Protein AF-A0A379X3I4-F1 (afdb_monomer)

Structure (mmCIF, N/CA/C/O backbone):
data_AF-A0A379X3I4-F1
#
_entry.id   AF-A0A379X3I4-F1
#
loop_
_atom_site.group_PDB
_atom_site.id
_atom_site.type_symbol
_atom_site.label_atom_id
_atom_site.label_alt_id
_atom_site.label_comp_id
_atom_site.label_asym_id
_atom_site.label_entity_id
_atom_site.label_seq_id
_atom_site.pdbx_PDB_ins_code
_atom_site.Cartn_x
_atom_site.Cartn_y
_atom_site.Cartn_z
_atom_site.occupancy
_atom_site.B_iso_or_equiv
_atom_site.auth_seq_id
_atom_site.auth_comp_id
_atom_site.auth_asym_id
_atom_site.auth_atom_id
_atom_site.pdbx_PDB_model_num
ATOM 1 N N . MET A 1 1 ? 8.659 -9.521 5.754 1.00 32.19 1 MET A N 1
ATOM 2 C CA . MET A 1 1 ? 8.829 -8.470 4.730 1.00 32.19 1 MET A CA 1
ATOM 3 C C . MET A 1 1 ? 9.852 -8.925 3.690 1.00 32.19 1 MET A C 1
ATOM 5 O O . MET A 1 1 ? 11.038 -8.996 3.988 1.00 32.19 1 MET A O 1
ATOM 9 N N . LYS A 1 2 ? 9.401 -9.345 2.503 1.00 26.14 2 LYS A N 1
ATOM 10 C CA . LYS A 1 2 ? 10.277 -9.768 1.399 1.00 26.14 2 LYS A CA 1
ATOM 11 C C . LYS A 1 2 ? 10.388 -8.590 0.435 1.00 26.14 2 LYS A C 1
ATOM 13 O O . LYS A 1 2 ? 9.522 -8.412 -0.410 1.00 26.14 2 LYS A O 1
ATOM 18 N N . ILE A 1 3 ? 11.409 -7.753 0.607 1.00 36.75 3 ILE A N 1
ATOM 19 C CA . ILE A 1 3 ? 11.648 -6.609 -0.282 1.00 36.75 3 ILE A CA 1
ATOM 20 C C . ILE A 1 3 ? 12.149 -7.168 -1.618 1.00 36.75 3 ILE A C 1
ATOM 22 O O . ILE A 1 3 ? 13.331 -7.465 -1.784 1.00 36.75 3 ILE A O 1
ATOM 26 N N . THR A 1 4 ? 11.232 -7.373 -2.564 1.00 37.09 4 THR A N 1
ATOM 27 C CA . THR A 1 4 ? 11.584 -7.726 -3.941 1.00 37.09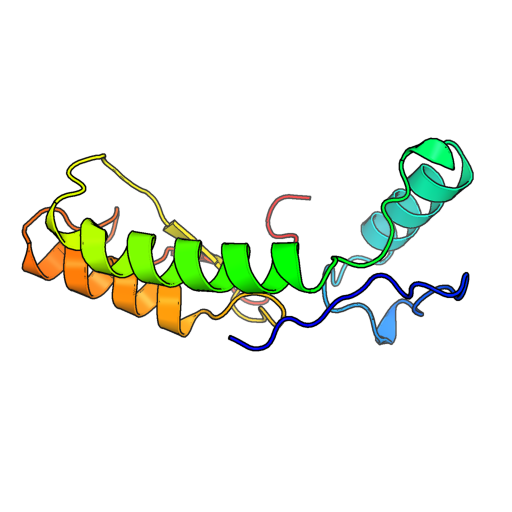 4 THR A CA 1
ATOM 28 C C . THR A 1 4 ? 11.841 -6.433 -4.705 1.00 37.09 4 THR A C 1
ATOM 30 O O . THR A 1 4 ? 10.921 -5.754 -5.149 1.00 37.09 4 THR A O 1
ATOM 33 N N . LEU A 1 5 ? 13.116 -6.087 -4.842 1.00 43.16 5 LEU A N 1
ATOM 34 C CA . LEU A 1 5 ? 13.580 -4.984 -5.673 1.00 43.16 5 LEU A CA 1
ATOM 35 C C . LEU A 1 5 ? 13.431 -5.330 -7.149 1.00 43.16 5 LEU A C 1
ATOM 37 O O . LEU A 1 5 ? 14.208 -6.112 -7.692 1.00 43.16 5 LEU A O 1
ATOM 41 N N . LEU A 1 6 ? 12.450 -4.727 -7.813 1.00 43.41 6 LEU A N 1
ATOM 42 C CA . LEU A 1 6 ? 12.269 -4.847 -9.259 1.00 43.41 6 LEU A CA 1
ATOM 43 C C . LEU A 1 6 ? 12.739 -3.602 -10.004 1.00 43.41 6 LEU A C 1
ATOM 45 O O . LEU A 1 6 ? 12.043 -3.086 -10.869 1.00 43.41 6 LEU A O 1
ATOM 49 N N . VAL A 1 7 ? 13.971 -3.176 -9.733 1.00 40.94 7 VAL A N 1
ATOM 50 C CA . VAL A 1 7 ? 14.783 -2.495 -10.745 1.00 40.94 7 VAL A CA 1
ATOM 51 C C . VAL A 1 7 ? 16.202 -3.059 -10.635 1.00 40.94 7 VAL A C 1
ATOM 53 O O . VAL A 1 7 ? 16.843 -2.888 -9.599 1.00 40.94 7 VAL A O 1
ATOM 56 N N . PRO A 1 8 ? 16.707 -3.788 -11.644 1.00 37.84 8 PRO A N 1
ATOM 57 C CA . PRO A 1 8 ? 18.067 -4.297 -11.593 1.00 37.84 8 PRO A CA 1
ATOM 58 C C . PRO A 1 8 ? 19.052 -3.126 -11.641 1.00 37.84 8 PRO A C 1
ATOM 60 O O . PRO A 1 8 ? 18.989 -2.278 -12.530 1.00 37.84 8 PRO A O 1
ATOM 63 N N . VAL A 1 9 ? 20.008 -3.137 -10.711 1.00 41.31 9 VAL A N 1
ATOM 64 C CA . VAL A 1 9 ? 21.135 -2.187 -10.588 1.00 41.31 9 VAL A CA 1
ATOM 65 C C . VAL A 1 9 ? 22.115 -2.286 -11.778 1.00 41.31 9 VAL A C 1
ATOM 67 O O . VAL A 1 9 ? 23.098 -1.561 -11.862 1.00 41.31 9 VAL A O 1
ATOM 70 N N . SER A 1 10 ? 21.842 -3.152 -12.753 1.00 35.19 10 SER A N 1
ATOM 71 C CA . SER A 1 10 ? 22.746 -3.503 -13.846 1.00 35.19 10 SER A CA 1
ATOM 72 C C . SER A 1 10 ? 22.073 -3.438 -15.219 1.00 35.19 10 SER A C 1
ATOM 74 O O . SER A 1 10 ? 22.052 -4.429 -15.932 1.00 35.19 10 SER A O 1
ATOM 76 N N . GLY A 1 11 ? 21.495 -2.294 -15.613 1.00 39.66 11 GLY A N 1
ATOM 77 C CA . GLY A 1 11 ? 21.188 -1.951 -17.022 1.00 39.66 11 GLY A CA 1
ATOM 78 C C . GLY A 1 11 ? 20.310 -2.920 -17.846 1.00 39.66 11 GLY A C 1
ATOM 79 O O . GLY A 1 11 ? 20.080 -2.689 -19.033 1.00 39.66 11 GLY A O 1
ATOM 80 N N . GLY A 1 12 ? 19.811 -4.003 -17.253 1.00 44.03 12 GLY A N 1
ATOM 81 C CA . GLY A 1 12 ? 19.109 -5.083 -17.924 1.00 44.03 12 GLY A CA 1
ATOM 82 C C . GLY A 1 12 ? 17.608 -4.891 -17.809 1.00 44.03 12 GLY A C 1
ATOM 83 O O . GLY A 1 12 ? 17.049 -4.930 -16.722 1.00 44.03 12 GLY A O 1
ATOM 84 N N . ARG A 1 13 ? 16.927 -4.703 -18.939 1.00 55.88 13 ARG A N 1
ATOM 85 C CA . ARG A 1 13 ? 15.459 -4.658 -19.002 1.00 55.88 13 ARG A CA 1
ATOM 86 C C . ARG A 1 13 ? 14.865 -5.917 -18.355 1.00 55.88 13 ARG A C 1
ATOM 88 O O . ARG A 1 13 ? 15.011 -7.008 -18.904 1.00 55.88 13 ARG A O 1
ATOM 95 N N . CYS A 1 14 ? 14.158 -5.785 -17.231 1.00 58.66 14 CYS A N 1
ATOM 96 C CA . CYS A 1 14 ? 13.360 -6.889 -16.695 1.00 58.66 14 CYS A CA 1
ATOM 97 C C . CYS A 1 14 ? 12.226 -7.162 -17.685 1.00 58.66 14 CYS A C 1
ATOM 99 O O . CYS A 1 14 ? 11.397 -6.280 -17.883 1.00 58.66 14 CYS A O 1
ATOM 101 N N . ARG A 1 15 ? 12.228 -8.313 -18.374 1.00 76.19 15 ARG A N 1
ATOM 102 C CA . ARG A 1 15 ? 11.242 -8.648 -19.423 1.00 76.19 15 ARG A CA 1
ATOM 103 C C . ARG A 1 15 ? 9.824 -8.564 -18.850 1.00 76.19 15 ARG A C 1
ATOM 105 O O . ARG A 1 15 ? 9.618 -8.954 -17.709 1.00 76.19 15 ARG A O 1
ATOM 112 N N . PHE A 1 16 ? 8.851 -8.140 -19.660 1.00 79.62 16 PHE A N 1
ATOM 113 C CA . PHE A 1 16 ? 7.456 -7.970 -19.225 1.00 79.62 16 PHE A CA 1
ATOM 114 C C . PHE A 1 16 ? 6.903 -9.165 -18.427 1.00 79.62 16 PHE A C 1
ATOM 116 O O . PHE A 1 16 ? 6.327 -8.967 -17.371 1.00 79.62 16 PHE A O 1
ATOM 123 N N . GLY A 1 17 ? 7.156 -10.406 -18.861 1.00 79.12 17 GLY A N 1
ATOM 124 C CA . GLY A 1 17 ? 6.670 -11.605 -18.159 1.00 79.12 17 GLY A CA 1
ATOM 125 C C . GLY A 1 17 ? 7.277 -11.867 -16.770 1.00 79.12 17 GLY A C 1
ATOM 126 O O . GLY A 1 17 ? 6.794 -12.741 -16.066 1.00 79.12 17 GLY A O 1
ATOM 127 N N . MET A 1 18 ? 8.328 -11.142 -16.375 1.00 80.62 18 MET A N 1
ATOM 128 C CA . MET A 1 18 ? 8.930 -11.198 -15.033 1.00 80.62 18 MET A CA 1
ATOM 129 C C . MET A 1 18 ? 8.606 -9.951 -14.198 1.00 80.62 18 MET A C 1
ATOM 131 O O . MET A 1 18 ? 9.066 -9.826 -13.064 1.00 80.62 18 MET A O 1
ATOM 135 N N . ASN A 1 19 ? 7.849 -9.005 -14.756 1.00 81.69 19 ASN A N 1
ATOM 136 C CA . ASN A 1 19 ? 7.426 -7.812 -14.047 1.00 81.69 19 ASN A CA 1
ATOM 137 C C . ASN A 1 19 ? 6.363 -8.197 -13.001 1.00 81.69 19 ASN A C 1
ATOM 139 O O . ASN A 1 19 ? 5.349 -8.798 -13.343 1.00 81.69 19 ASN A O 1
ATOM 143 N N . ALA A 1 20 ? 6.599 -7.858 -11.733 1.00 85.12 20 ALA A N 1
ATOM 144 C CA . ALA A 1 20 ? 5.620 -8.054 -10.658 1.00 85.12 20 ALA A CA 1
ATOM 145 C C . ALA A 1 20 ? 4.886 -6.761 -10.264 1.00 85.12 20 ALA A C 1
ATOM 147 O O . ALA A 1 20 ? 4.156 -6.753 -9.280 1.00 85.12 20 ALA A O 1
ATOM 148 N N . LEU A 1 21 ? 5.095 -5.674 -11.011 1.00 87.69 21 LEU A N 1
ATOM 149 C CA . LEU A 1 21 ? 4.505 -4.366 -10.737 1.00 87.69 21 LEU A CA 1
ATOM 150 C C . LEU A 1 21 ? 3.169 -4.184 -11.470 1.00 87.69 21 LEU A C 1
ATOM 152 O O . LEU A 1 21 ? 2.193 -3.738 -10.878 1.00 87.69 21 LEU A O 1
ATOM 156 N N . THR A 1 22 ? 3.106 -4.577 -12.745 1.00 86.31 22 THR A N 1
ATOM 157 C CA . THR A 1 22 ? 1.960 -4.373 -13.631 1.00 86.31 22 THR A CA 1
ATOM 158 C C . THR A 1 22 ? 1.749 -5.548 -14.579 1.00 86.31 22 THR A C 1
ATOM 160 O O . THR A 1 22 ? 2.685 -6.066 -15.189 1.00 86.31 22 THR A O 1
ATOM 163 N N . HIS A 1 23 ? 0.485 -5.926 -14.766 1.00 88.19 23 HIS A N 1
ATOM 164 C CA . HIS A 1 23 ? 0.062 -6.898 -15.776 1.00 88.19 23 HIS A CA 1
ATOM 165 C C . HIS A 1 23 ? -0.284 -6.234 -17.122 1.00 88.19 23 HIS A C 1
ATOM 167 O O . HIS A 1 23 ? -0.675 -6.915 -18.071 1.00 88.19 23 HIS A O 1
ATOM 173 N N . SER A 1 24 ? -0.173 -4.904 -17.241 1.00 89.62 24 SER A N 1
ATOM 174 C CA . SER A 1 24 ? -0.488 -4.188 -18.479 1.00 89.62 24 SER A CA 1
ATOM 175 C C . SER A 1 24 ? 0.764 -3.960 -19.311 1.00 89.62 24 SER A C 1
ATOM 177 O O . SER A 1 24 ? 1.661 -3.194 -18.952 1.00 89.62 24 SER A O 1
ATOM 179 N N . ARG A 1 25 ? 0.795 -4.572 -20.497 1.00 89.12 25 ARG A N 1
ATOM 180 C CA . ARG A 1 25 ? 1.907 -4.404 -21.442 1.00 89.12 25 ARG A CA 1
ATOM 181 C C . ARG A 1 25 ? 2.077 -2.950 -21.880 1.00 89.12 25 ARG A C 1
ATOM 183 O O . ARG A 1 25 ? 3.204 -2.504 -22.075 1.00 89.12 25 ARG A O 1
ATOM 190 N N . GLN A 1 26 ? 0.971 -2.220 -22.017 1.00 91.31 26 GLN A N 1
ATOM 191 C CA . GLN A 1 26 ? 0.974 -0.808 -22.396 1.00 91.31 26 GLN A CA 1
ATOM 192 C C . GLN A 1 26 ? 1.605 0.054 -21.296 1.00 91.31 26 GLN A C 1
ATOM 194 O O . GLN A 1 26 ? 2.493 0.852 -21.591 1.00 91.31 26 GLN A O 1
ATOM 199 N N . ARG A 1 27 ? 1.216 -0.152 -20.028 1.00 89.00 27 ARG A N 1
ATOM 200 C CA . ARG A 1 27 ? 1.792 0.567 -18.876 1.00 89.00 27 ARG A CA 1
ATOM 201 C C . ARG A 1 27 ? 3.271 0.241 -18.701 1.00 89.00 27 ARG A C 1
ATOM 203 O O . ARG A 1 27 ? 4.089 1.148 -18.613 1.00 89.00 27 ARG A O 1
ATOM 210 N N . TYR A 1 28 ? 3.633 -1.036 -18.800 1.00 88.25 28 TYR A N 1
ATOM 2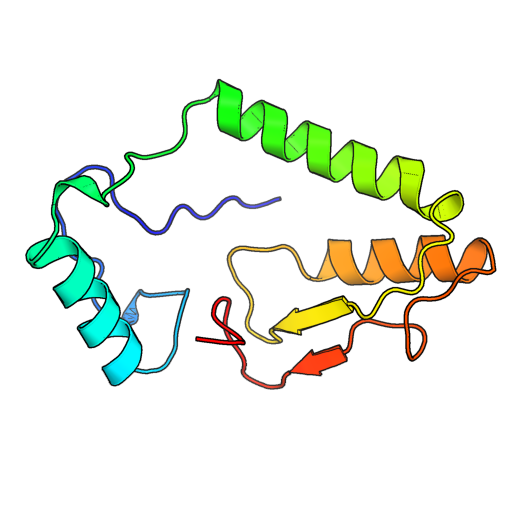11 C CA . TYR A 1 28 ? 5.030 -1.462 -18.786 1.00 88.25 28 TYR A CA 1
ATOM 212 C C . TYR A 1 28 ? 5.866 -0.774 -19.883 1.00 88.25 28 TYR A C 1
ATOM 214 O O . TYR A 1 28 ? 6.951 -0.266 -19.609 1.00 88.25 28 TYR A O 1
ATOM 222 N N . GLN A 1 29 ? 5.362 -0.704 -21.122 1.00 89.38 29 GLN A N 1
ATOM 223 C CA . GLN A 1 29 ? 6.049 -0.007 -22.217 1.00 89.38 29 GLN A CA 1
ATOM 224 C C . GLN A 1 29 ? 6.147 1.503 -21.985 1.00 89.38 29 GLN A C 1
ATOM 226 O O . GLN A 1 29 ? 7.197 2.081 -22.260 1.00 89.38 29 GLN A O 1
ATOM 231 N N . ARG A 1 30 ? 5.084 2.136 -21.473 1.00 88.50 30 ARG A N 1
ATOM 232 C CA . ARG A 1 30 ? 5.088 3.555 -21.091 1.00 88.50 30 ARG A CA 1
ATOM 233 C C . ARG A 1 30 ? 6.174 3.830 -20.049 1.00 88.50 30 ARG A C 1
ATOM 235 O O . ARG A 1 30 ? 6.991 4.718 -20.258 1.00 88.50 30 ARG A O 1
ATOM 242 N N . ASN A 1 31 ? 6.232 3.031 -18.983 1.00 85.06 31 ASN A N 1
ATOM 243 C CA . ASN A 1 31 ? 7.206 3.204 -17.904 1.00 85.06 31 ASN A CA 1
ATOM 244 C C . ASN A 1 31 ? 8.646 3.019 -18.420 1.00 85.06 31 ASN A C 1
ATOM 246 O O . ASN A 1 31 ? 9.525 3.811 -18.096 1.00 85.06 31 ASN A O 1
ATOM 250 N N . LEU A 1 32 ? 8.889 2.038 -19.303 1.00 85.81 32 LEU A N 1
ATOM 251 C CA . LEU A 1 32 ? 10.198 1.878 -19.950 1.00 85.81 32 LEU A CA 1
ATOM 252 C C . LEU A 1 32 ? 10.611 3.088 -20.796 1.00 85.81 32 LEU A C 1
ATOM 254 O O . LEU A 1 32 ? 11.796 3.417 -20.820 1.00 85.81 32 LEU A O 1
ATOM 258 N N . ARG A 1 33 ? 9.663 3.721 -21.500 1.00 87.94 33 ARG A N 1
ATOM 259 C CA . ARG A 1 33 ? 9.935 4.927 -22.295 1.00 87.94 33 ARG A CA 1
ATOM 260 C C . ARG A 1 33 ? 10.300 6.106 -21.403 1.00 87.94 33 ARG A C 1
ATOM 262 O O . ARG A 1 33 ? 11.329 6.710 -21.656 1.00 87.94 33 ARG A O 1
ATOM 269 N N . PHE A 1 34 ? 9.582 6.333 -20.299 1.00 84.31 34 PHE A N 1
ATOM 270 C CA . PHE A 1 34 ? 9.933 7.403 -19.354 1.00 84.31 34 PHE A CA 1
ATOM 271 C C . PHE A 1 34 ? 11.386 7.319 -18.873 1.00 84.31 34 PHE A C 1
ATOM 273 O O . PHE A 1 34 ? 12.096 8.318 -18.881 1.00 84.31 34 PHE A O 1
ATOM 280 N N . TYR A 1 35 ? 11.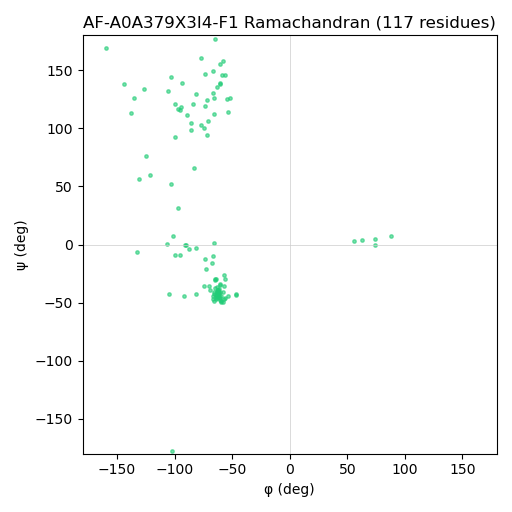870 6.124 -18.526 1.00 83.12 35 TYR A N 1
ATOM 281 C CA . TYR A 1 35 ? 13.267 5.958 -18.113 1.00 83.12 35 TYR A CA 1
ATOM 282 C C . TYR A 1 35 ? 14.277 6.067 -19.261 1.00 83.12 35 TYR A C 1
ATOM 284 O O . TYR A 1 35 ? 15.471 6.223 -18.996 1.00 83.12 35 TYR A O 1
ATOM 292 N N . ALA A 1 36 ? 13.856 5.867 -20.510 1.00 85.62 36 ALA A N 1
ATOM 293 C CA . ALA A 1 36 ? 14.710 6.017 -21.685 1.00 85.62 36 ALA A CA 1
ATOM 294 C C . ALA A 1 36 ? 14.834 7.489 -22.091 1.00 85.62 36 ALA A C 1
ATOM 296 O O . ALA A 1 36 ? 15.944 7.928 -22.379 1.00 85.62 36 ALA A O 1
ATOM 297 N N . ASP A 1 37 ? 13.715 8.211 -22.058 1.00 91.25 37 ASP A N 1
ATOM 298 C CA . ASP A 1 37 ? 13.612 9.614 -22.448 1.00 91.25 37 ASP A CA 1
ATOM 299 C C . ASP A 1 37 ? 14.231 10.534 -21.383 1.00 91.25 37 ASP A C 1
ATOM 301 O O . ASP A 1 37 ? 14.910 11.492 -21.733 1.00 91.25 37 ASP A O 1
ATOM 305 N N . GLU A 1 38 ? 14.091 10.188 -20.095 1.00 89.00 38 GLU A N 1
ATOM 306 C CA . GLU A 1 38 ? 14.624 10.962 -18.964 1.00 89.00 38 GLU A CA 1
ATOM 307 C C . GLU A 1 38 ? 15.522 10.085 -18.059 1.00 89.00 38 GLU A C 1
ATOM 309 O O . GLU A 1 38 ? 15.105 9.641 -16.978 1.00 89.00 38 GLU A O 1
ATOM 314 N N . PRO A 1 39 ? 16.772 9.777 -18.468 1.00 85.62 39 PRO A N 1
ATOM 315 C CA . PRO A 1 39 ? 17.657 8.869 -17.731 1.00 85.62 39 PRO A CA 1
ATOM 316 C C . PRO A 1 39 ? 17.930 9.276 -16.276 1.00 85.62 39 PRO A C 1
ATOM 318 O O . PRO A 1 39 ? 18.188 8.407 -15.443 1.00 85.62 39 PRO A O 1
ATOM 321 N N . GLN A 1 40 ? 17.846 10.567 -15.957 1.00 86.44 40 GLN A N 1
ATOM 322 C CA . GLN A 1 40 ? 18.020 11.123 -14.615 1.00 86.44 40 GLN A CA 1
ATOM 323 C C . GLN A 1 40 ? 16.912 10.728 -13.626 1.00 86.44 40 GLN A C 1
ATOM 325 O O . GLN A 1 40 ? 17.116 10.842 -12.422 1.00 86.44 40 GLN A O 1
ATOM 330 N N . LEU A 1 41 ? 15.762 10.230 -14.101 1.00 83.00 41 LEU A N 1
ATOM 331 C CA . LEU A 1 41 ? 14.701 9.696 -13.235 1.00 83.00 41 LEU A CA 1
ATOM 332 C C . LEU A 1 41 ? 15.049 8.325 -12.640 1.00 83.00 41 LEU A C 1
ATOM 334 O O . LEU A 1 41 ? 14.346 7.830 -11.758 1.00 83.00 41 LEU A O 1
ATOM 33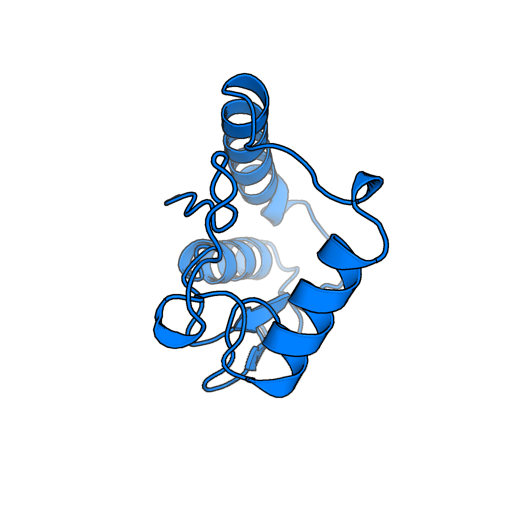8 N N . ARG A 1 42 ? 16.097 7.664 -13.142 1.00 79.94 42 ARG A N 1
ATOM 339 C CA . ARG A 1 42 ? 16.492 6.342 -12.658 1.00 79.94 42 ARG A CA 1
ATOM 340 C C . ARG A 1 42 ? 17.136 6.472 -11.286 1.00 79.94 42 ARG A C 1
ATOM 342 O O . ARG A 1 42 ? 18.197 7.070 -11.137 1.00 79.94 42 ARG A O 1
ATOM 349 N N . VAL A 1 43 ? 16.522 5.826 -10.306 1.00 78.56 43 VAL A N 1
ATOM 350 C CA . VAL A 1 43 ? 17.106 5.649 -8.978 1.00 78.56 43 VAL A CA 1
ATOM 351 C C . VAL A 1 43 ? 17.826 4.302 -8.949 1.00 78.56 43 VAL A C 1
ATOM 353 O O . VAL A 1 43 ? 17.351 3.317 -9.518 1.00 78.56 43 VAL A O 1
ATOM 356 N N . GLY A 1 44 ? 19.004 4.266 -8.327 1.00 79.31 44 GLY A N 1
ATOM 357 C CA . GLY A 1 44 ? 19.710 3.015 -8.069 1.00 79.31 44 GLY A CA 1
ATOM 358 C C . GLY A 1 44 ? 18.939 2.107 -7.107 1.00 79.31 44 GLY A C 1
ATOM 359 O O . GLY A 1 44 ? 17.898 2.472 -6.561 1.00 79.31 44 GLY A O 1
ATOM 360 N N . GLY A 1 45 ? 19.475 0.911 -6.871 1.00 81.31 45 GLY A N 1
ATOM 361 C CA . GLY A 1 45 ? 18.962 0.052 -5.806 1.00 81.31 45 GLY A CA 1
ATOM 362 C C . GLY A 1 45 ? 19.090 0.731 -4.432 1.00 81.31 45 GLY A C 1
ATOM 363 O O . GLY A 1 45 ? 19.946 1.601 -4.251 1.00 81.31 45 GLY A O 1
ATOM 364 N N . PRO A 1 46 ? 18.263 0.345 -3.452 1.00 86.06 46 PRO A N 1
ATOM 365 C CA . PRO A 1 46 ? 18.303 0.906 -2.119 1.00 86.06 46 PRO A CA 1
ATOM 366 C C . PRO A 1 46 ? 19.602 0.528 -1.421 1.00 86.06 46 PRO A C 1
ATOM 368 O O . PRO A 1 46 ? 20.167 -0.548 -1.627 1.00 86.06 46 PRO A O 1
ATOM 371 N N . THR A 1 47 ? 20.049 1.414 -0.543 1.00 91.12 47 THR A N 1
ATOM 372 C CA . THR A 1 47 ? 21.159 1.128 0.360 1.00 91.12 47 THR A CA 1
ATOM 373 C C . THR A 1 47 ? 20.688 0.245 1.517 1.00 91.12 47 THR A C 1
ATOM 375 O O . THR A 1 47 ? 19.500 0.196 1.844 1.00 91.12 47 THR A O 1
ATOM 378 N N . TRP A 1 48 ? 21.626 -0.419 2.198 1.00 93.56 48 TRP A N 1
ATOM 379 C CA . TRP A 1 48 ? 21.326 -1.193 3.411 1.00 93.56 48 TRP A CA 1
ATOM 380 C C . TRP A 1 48 ? 20.658 -0.354 4.499 1.00 93.56 48 TRP A C 1
ATOM 382 O O . TRP A 1 48 ? 19.770 -0.837 5.197 1.00 93.56 48 TRP A O 1
ATOM 392 N N . HIS A 1 49 ? 21.061 0.913 4.614 1.00 94.75 49 HIS A N 1
ATOM 393 C CA . HIS A 1 49 ? 20.439 1.845 5.541 1.00 94.75 49 HIS A CA 1
ATOM 394 C C . HIS A 1 49 ? 18.969 2.080 5.178 1.00 94.75 49 HIS A C 1
ATOM 396 O O . HIS A 1 49 ? 18.111 1.943 6.037 1.00 94.75 49 HIS A O 1
ATOM 402 N N . TRP A 1 50 ? 18.655 2.306 3.899 1.00 94.12 50 TRP A N 1
ATOM 403 C CA . TRP A 1 50 ? 17.270 2.498 3.460 1.00 94.12 50 TRP A CA 1
ATOM 404 C C . TRP A 1 50 ? 16.390 1.265 3.711 1.00 94.12 50 TRP A C 1
ATOM 406 O O . TRP A 1 50 ? 15.255 1.392 4.159 1.00 94.12 50 TRP A O 1
ATOM 416 N N . VAL A 1 51 ? 16.932 0.061 3.497 1.00 93.50 51 VAL A N 1
ATOM 417 C CA . VAL A 1 51 ? 16.240 -1.196 3.831 1.00 93.50 51 VAL A CA 1
ATOM 418 C C . VAL A 1 51 ? 15.940 -1.287 5.328 1.00 93.50 51 VAL A C 1
ATOM 420 O O . VAL A 1 51 ? 14.820 -1.626 5.707 1.00 93.50 51 VAL A O 1
ATOM 423 N N . ARG A 1 52 ? 16.923 -0.966 6.179 1.00 95.81 52 ARG A N 1
ATOM 424 C CA . ARG A 1 52 ? 16.749 -0.950 7.636 1.00 95.81 52 ARG A CA 1
ATOM 425 C C . ARG A 1 52 ? 15.662 0.037 8.058 1.00 95.81 52 ARG A C 1
ATOM 427 O O . ARG A 1 52 ? 14.777 -0.347 8.816 1.00 95.81 52 ARG A O 1
ATOM 434 N N . GLU A 1 53 ? 15.711 1.272 7.561 1.00 96.12 53 GLU A N 1
ATOM 435 C CA . GLU A 1 53 ? 14.720 2.297 7.906 1.00 96.12 53 GLU A CA 1
ATOM 436 C C . GLU A 1 53 ? 13.311 1.906 7.443 1.00 96.12 53 GLU A C 1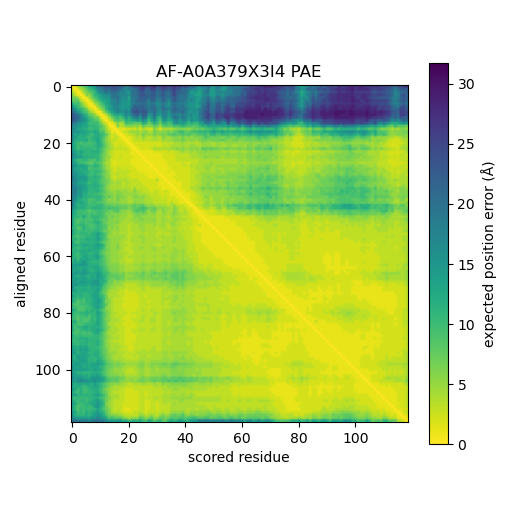
ATOM 438 O O . GLU A 1 53 ? 12.351 2.110 8.178 1.00 96.12 53 GLU A O 1
ATOM 443 N N . GLY A 1 54 ? 13.176 1.258 6.281 1.00 93.62 54 GLY A N 1
ATOM 444 C CA . GLY A 1 54 ? 11.886 0.746 5.813 1.00 93.62 54 GLY A CA 1
ATOM 445 C C . GLY A 1 54 ? 11.276 -0.312 6.739 1.00 93.62 54 GLY A C 1
ATOM 446 O O . GLY A 1 54 ? 10.070 -0.295 6.978 1.00 93.62 54 GLY A O 1
ATOM 447 N N . ILE A 1 55 ? 12.096 -1.213 7.292 1.00 93.88 55 ILE A N 1
ATOM 448 C CA . ILE A 1 55 ? 11.631 -2.217 8.263 1.00 93.88 55 ILE A CA 1
ATOM 449 C C . ILE A 1 55 ? 11.177 -1.533 9.557 1.00 93.88 55 ILE A C 1
ATOM 451 O O . ILE A 1 55 ? 10.066 -1.784 10.018 1.00 93.88 55 ILE A O 1
ATOM 455 N N . LEU A 1 56 ? 11.997 -0.627 10.100 1.00 96.94 56 LEU A N 1
ATOM 456 C CA . LEU A 1 56 ? 11.671 0.093 11.334 1.00 96.94 56 LEU A CA 1
ATOM 457 C C . LEU A 1 56 ? 10.413 0.951 11.191 1.00 96.94 56 LEU A C 1
ATOM 459 O O . LEU A 1 56 ? 9.589 0.981 12.102 1.00 96.94 56 LEU A O 1
ATOM 463 N N . ALA A 1 57 ? 10.239 1.621 10.052 1.00 96.25 57 ALA A N 1
ATOM 464 C CA . ALA A 1 57 ? 9.032 2.386 9.767 1.00 96.25 57 ALA A CA 1
ATOM 465 C C . ALA A 1 57 ? 7.791 1.480 9.738 1.00 96.25 57 ALA A C 1
ATOM 467 O O . ALA A 1 57 ? 6.771 1.822 10.331 1.00 96.25 57 ALA A O 1
ATOM 468 N N . GLY A 1 58 ? 7.880 0.301 9.112 1.00 94.69 58 GLY A N 1
ATOM 469 C CA . GLY A 1 58 ? 6.783 -0.671 9.099 1.00 94.69 58 GLY A CA 1
ATOM 470 C C . GLY A 1 58 ? 6.401 -1.167 10.498 1.00 94.69 58 GLY A C 1
ATOM 471 O O . GLY A 1 58 ? 5.217 -1.255 10.822 1.00 94.69 58 GLY A O 1
ATOM 472 N N . GLU A 1 59 ? 7.392 -1.441 11.349 1.00 96.19 59 GLU A N 1
ATOM 473 C CA . GLU A 1 59 ? 7.166 -1.825 12.749 1.00 96.19 59 GLU A CA 1
ATOM 474 C C . GLU A 1 59 ? 6.506 -0.695 13.552 1.00 96.19 59 GLU A C 1
ATOM 476 O O . GLU A 1 59 ? 5.549 -0.940 14.287 1.00 96.19 59 GLU A O 1
ATOM 481 N N . GLN A 1 60 ? 6.962 0.549 13.372 1.00 97.56 60 GLN A N 1
ATOM 482 C CA . GLN A 1 60 ? 6.389 1.725 14.033 1.00 97.56 60 GLN A CA 1
ATOM 483 C C . GLN A 1 60 ? 4.938 1.979 13.617 1.00 97.56 60 GLN A C 1
ATOM 485 O O . GLN A 1 60 ? 4.111 2.285 14.474 1.00 97.56 60 GLN A O 1
ATOM 490 N N . VAL A 1 61 ? 4.605 1.804 12.333 1.00 96.31 61 VAL A N 1
ATOM 491 C CA . VAL A 1 61 ? 3.224 1.935 11.837 1.00 96.31 61 VAL A CA 1
ATOM 492 C C . VAL A 1 61 ? 2.294 0.946 12.536 1.00 96.31 61 VAL A C 1
ATOM 494 O O . VAL A 1 61 ? 1.210 1.331 12.964 1.00 96.31 61 VAL A O 1
ATOM 497 N N . LEU A 1 62 ? 2.706 -0.315 12.700 1.00 96.81 62 LEU A N 1
ATOM 498 C CA . LEU A 1 62 ? 1.895 -1.299 13.422 1.00 96.81 62 LEU A CA 1
ATOM 499 C C . LEU A 1 62 ? 1.810 -0.998 14.922 1.00 96.81 62 LEU A C 1
ATOM 501 O O . LEU A 1 62 ? 0.745 -1.171 15.509 1.00 96.81 62 LEU A O 1
ATOM 505 N N . ALA A 1 63 ? 2.909 -0.553 15.536 1.00 97.69 63 ALA A N 1
ATOM 506 C CA . ALA A 1 63 ? 2.941 -0.211 16.956 1.00 97.69 63 ALA A CA 1
ATOM 507 C C . ALA A 1 63 ? 2.037 0.986 17.291 1.00 97.69 63 ALA A C 1
ATOM 509 O O . ALA A 1 63 ? 1.397 0.982 18.337 1.00 97.69 63 ALA A O 1
ATOM 510 N N . GLY A 1 64 ? 1.962 1.983 16.403 1.00 97.44 64 GLY A N 1
ATOM 511 C CA . GLY A 1 64 ? 1.111 3.166 16.564 1.00 97.44 64 GLY A CA 1
ATOM 512 C C . GLY A 1 64 ? -0.315 3.007 16.035 1.00 97.44 64 GLY A C 1
ATOM 513 O O . GLY A 1 64 ? -1.120 3.921 16.187 1.00 97.44 64 GLY A O 1
ATOM 514 N N . ALA A 1 65 ? -0.654 1.873 15.413 1.00 97.50 65 ALA A N 1
ATOM 515 C CA . ALA A 1 65 ? -1.938 1.706 14.736 1.00 97.50 65 ALA A CA 1
ATOM 516 C C . ALA A 1 65 ? -3.142 1.854 15.683 1.00 97.50 65 ALA A C 1
ATOM 518 O O . ALA A 1 65 ? -4.170 2.373 15.265 1.00 97.50 65 ALA A O 1
ATOM 519 N N . SER A 1 66 ? -3.038 1.444 16.953 1.00 97.62 66 SER A N 1
ATO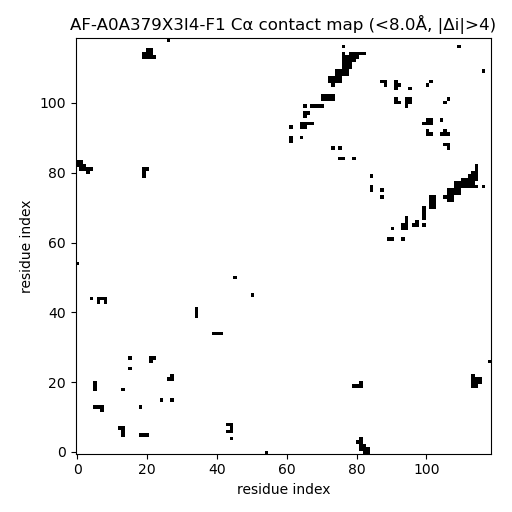M 520 C CA . SER A 1 66 ? -4.140 1.588 17.920 1.00 97.62 66 SER A CA 1
ATOM 521 C C . SER A 1 66 ? -4.481 3.042 18.237 1.00 97.62 66 SER A C 1
ATOM 523 O O . SER A 1 66 ? -5.631 3.351 18.542 1.00 97.62 66 SER A O 1
ATOM 525 N N . ASP A 1 67 ? -3.487 3.922 18.154 1.00 97.44 67 ASP A N 1
ATOM 526 C CA . ASP A 1 67 ? -3.607 5.327 18.539 1.00 97.44 67 ASP A CA 1
ATOM 527 C C . ASP A 1 67 ? -3.922 6.216 17.322 1.00 97.44 67 ASP A C 1
ATOM 529 O O . ASP A 1 67 ? -4.247 7.397 17.468 1.00 97.44 67 ASP A O 1
ATOM 533 N N . ASP A 1 68 ? -3.865 5.650 16.110 1.00 95.00 68 ASP A N 1
ATOM 534 C CA . ASP A 1 68 ? -4.232 6.335 14.876 1.00 95.00 68 ASP A CA 1
ATOM 535 C C . ASP A 1 68 ? -5.756 6.417 14.711 1.00 95.00 68 ASP A C 1
ATOM 537 O O . ASP A 1 68 ? -6.444 5.474 14.296 1.00 95.00 68 ASP A O 1
ATOM 541 N N . THR A 1 69 ? -6.281 7.605 14.993 1.00 95.88 69 THR A N 1
ATOM 542 C CA . THR A 1 69 ? -7.706 7.943 14.879 1.00 95.88 69 THR A CA 1
ATOM 543 C C . THR A 1 69 ? -8.092 8.506 13.509 1.00 95.88 69 THR A C 1
ATOM 545 O O . THR A 1 69 ? -9.262 8.808 13.274 1.00 95.88 69 THR A O 1
ATOM 548 N N . THR A 1 70 ? -7.143 8.636 12.578 1.00 97.25 70 THR A N 1
ATOM 549 C CA . THR A 1 70 ? -7.389 9.218 11.253 1.00 97.25 70 THR A CA 1
ATOM 550 C C . THR A 1 70 ? -8.342 8.328 10.452 1.00 97.25 70 THR A C 1
ATOM 552 O O . THR A 1 70 ? -8.043 7.148 10.269 1.00 97.25 70 THR A O 1
ATOM 555 N N . PRO A 1 71 ? -9.467 8.823 9.908 1.00 97.38 71 PRO A N 1
ATOM 556 C CA . PRO A 1 71 ? -10.288 8.024 8.998 1.00 97.38 71 PRO A CA 1
ATOM 557 C C . PRO A 1 71 ? -9.439 7.494 7.832 1.00 97.38 71 PRO A C 1
ATOM 559 O O . PRO A 1 71 ? -8.738 8.261 7.172 1.00 97.38 71 PRO A O 1
ATOM 562 N N . THR A 1 72 ? -9.433 6.178 7.600 1.00 97.38 72 THR A N 1
ATOM 563 C CA . THR A 1 72 ? -8.530 5.559 6.611 1.00 97.38 72 THR A CA 1
ATOM 564 C C . THR A 1 72 ? -9.252 4.540 5.756 1.00 97.38 72 THR A C 1
ATOM 566 O O . THR A 1 72 ? -9.790 3.557 6.263 1.00 97.38 72 THR A O 1
ATOM 569 N N . LEU A 1 73 ? -9.147 4.714 4.442 1.00 97.56 73 LEU A N 1
ATOM 570 C CA . LEU A 1 73 ? -9.396 3.665 3.465 1.00 97.56 73 LEU A CA 1
ATOM 571 C C . LEU A 1 73 ? -8.067 2.995 3.108 1.00 97.56 73 LEU A C 1
ATOM 573 O O . LEU A 1 73 ? -7.176 3.645 2.562 1.00 97.56 73 LEU A O 1
ATOM 577 N N . LEU A 1 74 ? -7.945 1.696 3.381 1.00 96.94 74 LEU A N 1
ATOM 578 C CA . LEU A 1 74 ? -6.780 0.907 2.982 1.00 96.94 74 LEU A CA 1
ATOM 579 C C . LEU A 1 74 ? -7.109 0.110 1.717 1.00 96.94 74 LEU A C 1
ATOM 581 O O . LEU A 1 74 ? -8.044 -0.686 1.726 1.00 96.94 74 LEU A O 1
ATOM 585 N N . ILE A 1 75 ? -6.361 0.320 0.633 1.00 97.25 75 ILE A N 1
ATOM 586 C CA . ILE A 1 75 ? -6.569 -0.359 -0.656 1.00 97.25 75 ILE A CA 1
ATOM 587 C C . ILE A 1 75 ? -5.476 -1.410 -0.852 1.00 97.25 75 ILE A C 1
ATOM 589 O O . ILE A 1 75 ? -4.296 -1.117 -0.683 1.00 97.25 75 ILE A O 1
ATOM 593 N N . GLN A 1 76 ? -5.872 -2.622 -1.236 1.00 96.88 76 GLN A N 1
ATOM 594 C CA . GLN A 1 76 ? -4.983 -3.774 -1.357 1.00 9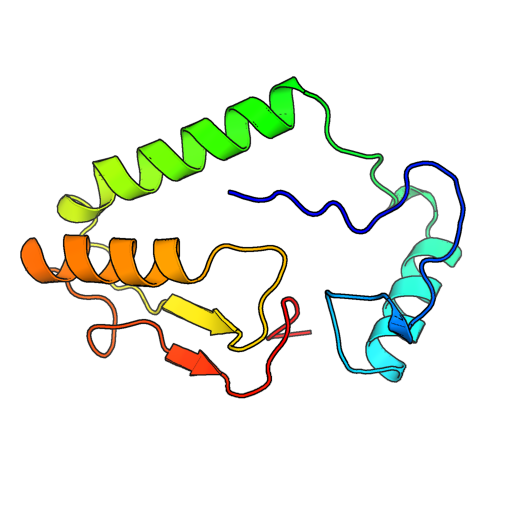6.88 76 GLN A CA 1
ATOM 595 C C . GLN A 1 76 ? -5.081 -4.429 -2.737 1.00 96.88 76 GLN A C 1
ATOM 597 O O . GLN A 1 76 ? -6.173 -4.708 -3.229 1.00 96.88 76 GLN A O 1
ATOM 602 N N . ALA A 1 77 ? -3.934 -4.738 -3.340 1.00 96.38 77 ALA A N 1
ATOM 603 C CA . ALA A 1 77 ? -3.843 -5.559 -4.543 1.00 96.38 77 ALA A CA 1
ATOM 604 C C . ALA A 1 77 ? -3.914 -7.043 -4.171 1.00 96.38 77 ALA A C 1
ATOM 606 O O . ALA A 1 77 ? -3.166 -7.498 -3.309 1.00 96.38 77 ALA A O 1
ATOM 607 N N . GLU A 1 78 ? -4.786 -7.819 -4.816 1.00 95.81 78 GLU A N 1
ATOM 608 C CA . GLU A 1 78 ? -4.899 -9.252 -4.514 1.00 95.81 78 GLU A CA 1
ATOM 609 C C . GLU A 1 78 ? -3.633 -10.044 -4.877 1.00 95.81 78 GLU A C 1
ATOM 611 O O . GLU A 1 78 ? -3.186 -10.871 -4.085 1.00 95.81 78 GLU A O 1
ATOM 616 N N . GLU A 1 79 ? -3.033 -9.775 -6.039 1.00 94.00 79 GLU A N 1
ATOM 617 C CA . GLU A 1 79 ? -1.833 -10.465 -6.533 1.00 94.00 79 GLU A CA 1
ATOM 618 C C . GLU A 1 79 ? -0.539 -9.688 -6.235 1.00 94.00 79 GLU A C 1
ATOM 620 O O . GLU A 1 79 ? 0.438 -9.754 -6.985 1.00 94.00 79 GLU A O 1
ATOM 625 N N . GLU A 1 80 ? -0.517 -8.947 -5.127 1.00 93.19 80 GLU A N 1
ATOM 626 C CA . GLU A 1 80 ? 0.658 -8.223 -4.649 1.00 93.19 80 GLU A CA 1
ATOM 627 C C . GLU A 1 80 ? 1.838 -9.172 -4.342 1.00 93.19 80 GLU A C 1
ATOM 629 O O . GLU A 1 80 ? 1.680 -10.251 -3.765 1.00 93.19 80 GLU A O 1
ATOM 634 N N . ARG A 1 81 ? 3.051 -8.766 -4.740 1.00 90.56 81 ARG A N 1
ATOM 635 C CA . ARG A 1 81 ? 4.301 -9.538 -4.564 1.00 90.56 81 ARG A CA 1
ATOM 636 C C . ARG A 1 81 ? 5.464 -8.719 -3.995 1.00 90.56 81 ARG A C 1
ATOM 638 O O . ARG A 1 81 ? 6.528 -9.280 -3.721 1.00 90.56 81 ARG A O 1
ATOM 645 N N . VAL A 1 82 ? 5.284 -7.412 -3.851 1.00 89.06 82 VAL A N 1
ATOM 646 C CA . VAL A 1 82 ? 6.257 -6.442 -3.343 1.00 89.06 82 VAL A CA 1
ATOM 647 C C . VAL A 1 82 ? 5.904 -6.030 -1.911 1.00 89.06 82 VAL A C 1
ATOM 649 O O . VAL A 1 82 ? 6.795 -5.975 -1.064 1.00 89.06 82 VAL A O 1
ATOM 652 N N . VAL A 1 83 ? 4.619 -5.790 -1.631 1.00 90.88 83 VAL A N 1
ATOM 653 C CA . VAL A 1 83 ? 4.093 -5.401 -0.307 1.00 90.88 83 VAL A CA 1
ATOM 654 C C . VAL A 1 83 ? 3.418 -6.598 0.375 1.00 90.88 83 VAL A C 1
ATOM 656 O O . VAL A 1 83 ? 2.829 -7.453 -0.276 1.00 90.88 83 VAL A O 1
ATOM 659 N N . ASP A 1 84 ? 3.534 -6.726 1.696 1.00 92.25 84 ASP A N 1
ATOM 660 C CA . ASP A 1 84 ? 2.925 -7.852 2.414 1.00 92.25 84 ASP A CA 1
ATOM 661 C C . ASP A 1 84 ? 1.466 -7.550 2.778 1.00 92.25 84 ASP A C 1
ATOM 663 O O . ASP A 1 84 ? 1.189 -6.818 3.727 1.00 92.25 84 ASP A O 1
ATOM 667 N N . ASN A 1 85 ? 0.527 -8.159 2.053 1.00 95.94 85 ASN A N 1
ATOM 668 C CA . ASN A 1 85 ? -0.909 -8.028 2.321 1.00 95.94 85 ASN A CA 1
ATOM 669 C C . ASN A 1 85 ? -1.300 -8.427 3.753 1.00 95.94 85 ASN A C 1
ATOM 671 O O . ASN A 1 85 ? -2.221 -7.853 4.326 1.00 95.94 85 ASN A O 1
ATOM 675 N N . ARG A 1 86 ? -0.569 -9.352 4.386 1.00 96.12 86 ARG A N 1
ATOM 676 C CA . ARG A 1 86 ? -0.861 -9.760 5.771 1.00 96.12 86 ARG A CA 1
ATOM 677 C C . ARG A 1 86 ? -0.650 -8.613 6.754 1.00 96.12 86 ARG A C 1
ATOM 679 O O . ARG A 1 86 ? -1.312 -8.547 7.785 1.00 96.12 86 ARG A O 1
ATOM 686 N N . THR A 1 87 ? 0.277 -7.708 6.445 1.00 95.56 87 THR A N 1
ATOM 687 C CA . THR A 1 87 ? 0.533 -6.520 7.259 1.00 95.56 87 TH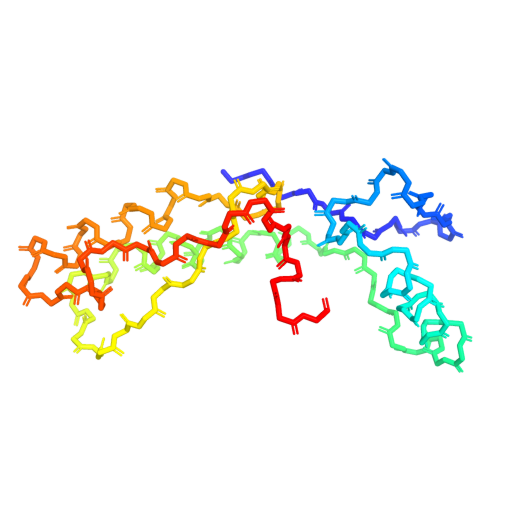R A CA 1
ATOM 688 C C . THR A 1 87 ? -0.619 -5.523 7.162 1.00 95.56 87 THR A C 1
ATOM 690 O O . THR A 1 87 ? -0.967 -4.919 8.173 1.00 95.56 87 THR A O 1
ATOM 693 N N . HIS A 1 88 ? -1.257 -5.391 5.996 1.00 97.19 88 HIS A N 1
ATOM 694 C CA . HIS A 1 88 ? -2.465 -4.576 5.844 1.00 97.19 88 HIS A CA 1
ATOM 695 C C . HIS A 1 88 ? -3.630 -5.126 6.669 1.00 97.19 88 HIS A C 1
ATOM 697 O O . HIS A 1 88 ? -4.262 -4.372 7.408 1.00 97.19 88 HIS A O 1
ATOM 703 N N . ASP A 1 89 ? -3.874 -6.437 6.587 1.00 97.69 89 ASP A N 1
ATOM 704 C CA . ASP A 1 89 ? -4.908 -7.099 7.387 1.00 97.69 89 ASP A CA 1
ATOM 705 C C . ASP A 1 89 ? -4.657 -6.851 8.880 1.00 97.69 89 ASP A C 1
ATOM 707 O O . ASP A 1 89 ? -5.542 -6.395 9.605 1.00 97.69 89 ASP A O 1
ATOM 711 N N . ARG A 1 90 ? -3.405 -7.036 9.322 1.00 97.69 90 ARG A N 1
ATOM 712 C CA . ARG A 1 90 ? -3.013 -6.818 10.714 1.00 97.69 90 ARG A CA 1
ATOM 713 C C . ARG A 1 90 ? -3.201 -5.373 11.174 1.00 97.69 90 ARG A C 1
ATOM 715 O O . ARG A 1 90 ? -3.643 -5.147 12.298 1.00 97.69 90 ARG A O 1
ATOM 722 N N . PHE A 1 91 ? -2.866 -4.403 10.328 1.00 97.88 91 PHE A N 1
ATOM 723 C CA . PHE A 1 91 ? -3.088 -2.989 10.617 1.00 97.88 91 PHE A CA 1
ATOM 724 C C . PHE A 1 91 ?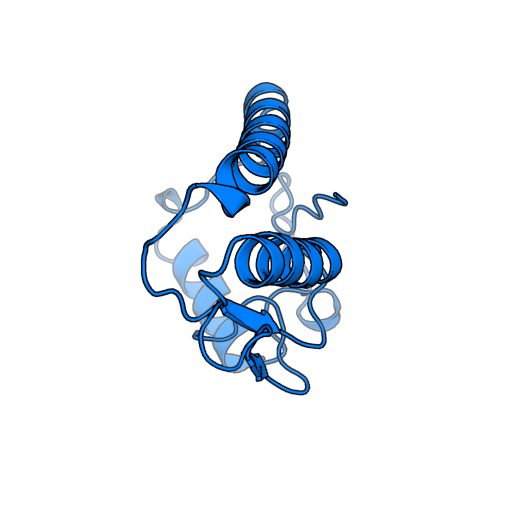 -4.581 -2.705 10.836 1.00 97.88 91 PHE A C 1
ATOM 726 O O . PHE A 1 91 ? -4.952 -2.124 11.855 1.00 97.88 91 PHE A O 1
ATOM 733 N N . CYS A 1 92 ? -5.449 -3.188 9.940 1.00 98.00 92 CYS A N 1
ATOM 734 C CA . CYS A 1 92 ? -6.900 -3.055 10.089 1.00 98.00 92 CYS A CA 1
ATOM 735 C C . CYS A 1 92 ? -7.434 -3.729 11.363 1.00 98.00 92 CYS A C 1
ATOM 737 O O . CYS A 1 92 ? -8.281 -3.145 12.035 1.00 98.00 92 CYS A O 1
ATOM 739 N N . GLU A 1 93 ? -6.938 -4.918 11.719 1.00 97.81 93 GLU A N 1
ATOM 740 C CA . GLU A 1 93 ? -7.323 -5.623 12.951 1.00 97.81 93 GLU A CA 1
ATOM 741 C C . GLU A 1 93 ? -6.995 -4.816 14.213 1.00 97.81 93 GLU A C 1
ATOM 743 O O . GLU A 1 93 ? -7.846 -4.677 15.092 1.00 97.81 93 GLU A O 1
ATOM 748 N N . ILE A 1 94 ? -5.772 -4.276 14.304 1.00 98.19 94 ILE A N 1
ATOM 749 C CA . ILE A 1 94 ? -5.334 -3.476 15.459 1.00 98.19 94 ILE A CA 1
ATOM 750 C C . ILE A 1 94 ? -6.222 -2.236 15.600 1.00 98.19 94 ILE A C 1
ATOM 752 O O . ILE A 1 94 ? -6.718 -1.943 16.688 1.00 98.19 94 ILE A O 1
ATOM 756 N N . ARG A 1 95 ? -6.482 -1.550 14.485 1.00 98.00 95 ARG A N 1
ATOM 757 C CA . ARG A 1 95 ? -7.344 -0.366 14.439 1.00 98.00 95 ARG A CA 1
ATOM 758 C C . ARG A 1 95 ? -8.789 -0.654 14.827 1.00 98.00 95 ARG A C 1
ATOM 760 O O . ARG A 1 95 ? -9.380 0.082 15.615 1.00 98.00 95 ARG A O 1
ATOM 767 N N . ALA A 1 96 ? -9.350 -1.753 14.326 1.00 97.44 96 ALA A N 1
ATOM 768 C CA . ALA A 1 96 ? -10.692 -2.190 14.690 1.00 97.44 96 ALA A CA 1
ATOM 769 C C . ALA A 1 96 ? -10.797 -2.508 16.191 1.00 97.44 96 ALA A C 1
ATOM 771 O O . ALA A 1 96 ? -11.754 -2.084 16.835 1.00 97.44 96 ALA A O 1
ATOM 772 N N . ALA A 1 97 ? -9.797 -3.190 16.763 1.00 97.75 97 ALA A N 1
ATOM 773 C CA . ALA A 1 97 ? -9.749 -3.489 18.195 1.00 97.75 97 ALA A CA 1
ATOM 774 C C . ALA A 1 97 ? -9.635 -2.228 19.072 1.00 97.75 97 ALA A C 1
ATOM 776 O O . ALA A 1 97 ? -10.147 -2.216 20.189 1.00 97.75 97 ALA A O 1
ATOM 777 N N . ALA A 1 98 ? -9.009 -1.165 18.561 1.00 97.50 98 ALA A N 1
ATOM 778 C CA . ALA A 1 98 ? -8.898 0.127 19.234 1.00 97.50 98 ALA A CA 1
ATOM 779 C C . ALA A 1 98 ? -10.142 1.029 19.086 1.00 97.50 98 ALA A C 1
ATOM 781 O O . ALA A 1 98 ? -10.191 2.105 19.674 1.00 97.50 98 ALA A O 1
ATOM 782 N N . GLY A 1 99 ? -11.157 0.604 18.324 1.00 97.44 99 GLY A N 1
ATOM 783 C CA . GLY A 1 99 ? -12.390 1.371 18.109 1.00 97.44 99 GLY A CA 1
ATOM 784 C C . GLY A 1 99 ? -12.340 2.363 16.943 1.00 97.44 99 GLY A C 1
ATOM 785 O O . GLY A 1 99 ? -13.300 3.105 16.745 1.00 97.44 99 GLY A O 1
ATOM 786 N N . TYR A 1 100 ? -11.275 2.343 16.136 1.00 97.06 100 TYR A N 1
ATOM 787 C CA . TYR A 1 100 ? -11.093 3.208 14.964 1.00 97.06 100 TYR A CA 1
ATOM 788 C C . TYR A 1 100 ? -10.908 2.370 13.691 1.00 97.06 100 TYR A C 1
ATOM 790 O O . TYR A 1 100 ? -9.852 2.435 13.065 1.00 97.06 100 TYR A O 1
ATOM 798 N N . PRO A 1 101 ? -11.881 1.522 13.307 1.00 97.50 101 PRO A N 1
ATOM 799 C CA . PRO A 1 101 ? -11.711 0.626 12.170 1.00 97.50 101 PRO A CA 1
ATOM 800 C C . PRO A 1 101 ? -11.429 1.409 10.883 1.00 97.50 101 PRO A C 1
ATOM 802 O O . PRO A 1 101 ? -11.984 2.485 10.659 1.00 97.50 101 PRO A O 1
ATOM 805 N N . CYS A 1 102 ? -10.614 0.831 9.997 1.00 97.81 102 CYS A N 1
ATOM 806 C CA . CYS A 1 102 ? -10.535 1.317 8.621 1.00 97.81 102 CYS A CA 1
ATOM 807 C C . CYS A 1 102 ? -11.920 1.263 7.957 1.00 97.81 102 CYS A C 1
ATOM 809 O O . CYS A 1 102 ? -12.774 0.463 8.349 1.00 97.81 102 CYS A O 1
ATOM 811 N N . GLU A 1 103 ? -12.123 2.063 6.914 1.00 97.50 103 GLU A N 1
ATOM 812 C CA . GLU A 1 103 ? -13.356 2.062 6.125 1.00 97.50 103 GLU A CA 1
ATOM 813 C C . GLU A 1 103 ? -13.710 0.640 5.660 1.00 97.50 103 GLU A C 1
ATOM 815 O O . GLU A 1 103 ? -12.888 -0.066 5.076 1.00 97.50 103 GLU A O 1
ATOM 820 N N . GLY A 1 104 ? -14.932 0.188 5.956 1.00 95.06 104 GLY A N 1
ATOM 821 C CA . GLY A 1 104 ? -15.376 -1.185 5.674 1.00 95.06 104 GLY A CA 1
ATOM 822 C C . GLY A 1 104 ? -14.804 -2.275 6.600 1.00 95.06 104 GLY A C 1
ATOM 823 O O . GLY A 1 104 ? -15.067 -3.456 6.371 1.00 95.06 104 GLY A O 1
ATOM 824 N N . GLY A 1 105 ? -14.044 -1.907 7.637 1.00 95.38 105 GLY A N 1
ATOM 825 C CA . GLY A 1 105 ? -13.499 -2.793 8.676 1.00 95.38 105 GLY A CA 1
ATOM 826 C C . GLY A 1 105 ? -12.322 -3.673 8.243 1.00 95.38 105 GLY A C 1
ATOM 827 O O . GLY A 1 105 ? -11.820 -4.460 9.041 1.00 95.38 105 GLY A O 1
ATOM 828 N N . LYS A 1 106 ? -11.891 -3.573 6.985 1.00 96.56 106 LYS A N 1
ATOM 829 C CA . LYS A 1 106 ? -10.839 -4.392 6.370 1.00 96.56 106 LYS A CA 1
ATOM 830 C C . LYS A 1 106 ? -10.278 -3.680 5.136 1.00 96.56 106 LYS A C 1
ATOM 832 O O . LYS A 1 106 ? -10.907 -2.732 4.663 1.00 96.56 106 LYS A O 1
ATOM 837 N N . PRO A 1 107 ? -9.163 -4.147 4.554 1.00 97.75 107 PRO A N 1
ATOM 838 C CA . PRO A 1 107 ? -8.687 -3.592 3.295 1.00 97.75 107 PRO A CA 1
ATOM 839 C C . PRO A 1 107 ? -9.719 -3.763 2.165 1.00 97.75 107 PRO A C 1
ATOM 841 O O . PRO A 1 107 ? -10.326 -4.828 2.001 1.00 97.75 107 PRO A O 1
ATOM 844 N N . LEU A 1 108 ? -9.883 -2.734 1.333 1.00 97.69 108 LEU A N 1
ATOM 845 C CA . LEU A 1 108 ? -10.576 -2.827 0.052 1.00 97.69 108 LEU A CA 1
ATOM 846 C C . LEU A 1 108 ? -9.669 -3.558 -0.943 1.00 97.69 108 LEU A C 1
ATOM 848 O O . LEU A 1 108 ? -8.741 -2.980 -1.510 1.00 97.69 108 LEU A O 1
ATOM 852 N N . VAL A 1 109 ? -9.944 -4.844 -1.151 1.00 97.44 109 VAL A N 1
ATOM 853 C CA . VAL A 1 109 ? -9.155 -5.693 -2.049 1.00 97.44 109 VAL A CA 1
ATOM 854 C C . VAL A 1 109 ? -9.620 -5.536 -3.497 1.00 97.44 109 VAL A C 1
ATOM 856 O O . VAL A 1 109 ? -10.761 -5.863 -3.827 1.00 97.44 109 VAL A O 1
ATOM 859 N N . ILE A 1 110 ? -8.713 -5.112 -4.377 1.00 96.69 110 ILE A N 1
ATOM 860 C CA . ILE A 1 110 ? -8.925 -5.079 -5.825 1.00 96.69 110 ILE A CA 1
ATOM 861 C C . ILE A 1 110 ? -8.481 -6.420 -6.420 1.00 96.69 110 ILE A C 1
ATOM 863 O O . ILE A 1 110 ? -7.297 -6.770 -6.421 1.00 96.69 110 ILE A O 1
ATOM 867 N N . LYS A 1 111 ? -9.459 -7.186 -6.909 1.00 95.81 111 LYS A N 1
ATOM 868 C CA . LYS A 1 111 ? -9.266 -8.546 -7.429 1.00 95.81 111 LYS A CA 1
ATOM 869 C C . LYS A 1 111 ? -8.367 -8.575 -8.664 1.00 95.81 111 LYS A C 1
ATOM 871 O O . LYS A 1 111 ? -8.511 -7.738 -9.552 1.00 95.81 111 LYS A O 1
ATOM 876 N N . GLY A 1 112 ? -7.432 -9.525 -8.697 1.00 93.06 112 GLY A N 1
ATOM 877 C CA . GLY A 1 112 ? -6.425 -9.683 -9.755 1.00 93.06 112 GLY A CA 1
ATOM 878 C C . GLY A 1 112 ? -5.441 -8.513 -9.920 1.00 93.06 112 GLY A C 1
ATOM 879 O O . GLY A 1 112 ? -4.629 -8.520 -10.847 1.00 93.06 112 GLY A O 1
ATOM 880 N N . ALA A 1 113 ? -5.504 -7.481 -9.070 1.00 93.56 113 ALA A N 1
ATOM 881 C CA . ALA A 1 113 ? -4.620 -6.326 -9.182 1.00 93.56 113 ALA A CA 1
ATOM 882 C C . ALA A 1 113 ? -3.196 -6.659 -8.723 1.00 93.56 113 ALA A C 1
ATOM 884 O O . ALA A 1 113 ? -2.996 -7.463 -7.814 1.00 93.56 113 ALA A O 1
ATOM 885 N N . TYR A 1 114 ? -2.222 -6.012 -9.367 1.00 92.81 114 TYR A N 1
ATOM 886 C CA . TYR A 1 114 ? -0.795 -6.065 -9.029 1.00 92.81 114 TYR A CA 1
ATOM 887 C C . TYR A 1 114 ? -0.426 -4.780 -8.273 1.00 92.81 114 TYR A C 1
ATOM 889 O O . TYR A 1 114 ? -1.288 -3.929 -8.052 1.00 92.81 114 TYR A O 1
ATOM 897 N N . HIS A 1 115 ? 0.849 -4.627 -7.915 1.00 93.00 115 HIS A N 1
ATOM 898 C CA . HIS A 1 115 ? 1.375 -3.487 -7.161 1.00 93.00 115 HIS A CA 1
ATOM 899 C C . HIS A 1 115 ? 0.912 -2.113 -7.687 1.00 93.00 115 HIS A C 1
ATOM 901 O O . HIS A 1 115 ? 0.512 -1.243 -6.917 1.00 93.00 115 HIS A O 1
ATOM 907 N N . GLU A 1 116 ? 0.904 -1.913 -9.008 1.00 89.31 116 GLU A N 1
ATOM 908 C CA . GLU A 1 116 ? 0.450 -0.668 -9.638 1.00 89.31 116 GLU A CA 1
ATOM 909 C C . GLU A 1 116 ? -1.087 -0.636 -9.801 1.00 89.31 116 GLU A C 1
ATOM 911 O O . GLU A 1 116 ? -1.626 -0.634 -10.910 1.00 89.31 116 GLU A O 1
ATOM 916 N N . ILE A 1 117 ? -1.821 -0.611 -8.680 1.00 87.62 117 ILE A N 1
ATOM 917 C CA . ILE A 1 117 ? -3.301 -0.605 -8.659 1.00 87.62 117 ILE A CA 1
ATOM 918 C C . ILE A 1 117 ? -3.871 0.594 -9.434 1.00 87.62 117 ILE A C 1
ATOM 920 O O . ILE A 1 117 ? -4.850 0.460 -10.170 1.00 87.62 117 ILE A O 1
ATOM 924 N N . LEU A 1 118 ? -3.254 1.769 -9.280 1.00 83.25 118 LEU A N 1
ATOM 925 C CA . LEU A 1 118 ? -3.780 3.035 -9.795 1.00 83.25 118 LEU A CA 1
ATOM 926 C C . LEU A 1 118 ? -3.142 3.503 -11.116 1.00 83.25 118 LEU A C 1
ATOM 928 O O . LEU A 1 118 ? -3.658 4.454 -11.705 1.00 83.25 118 LEU A O 1
ATOM 932 N N . PHE A 1 119 ? -2.063 2.879 -11.617 1.00 63.69 119 PHE A N 1
ATOM 933 C CA . PHE A 1 119 ? -1.328 3.411 -12.786 1.00 63.69 119 PHE A CA 1
ATOM 934 C C . PHE A 1 119 ? -0.618 2.390 -13.657 1.00 63.69 119 PHE A C 1
ATOM 936 O O . PHE A 1 119 ? -0.443 1.233 -13.235 1.00 63.69 119 PHE A O 1
#

Mean predicted aligned error: 6.51 Å

Sequence (119 aa):
MKITLLVPVSGGRCRFGMNALTHSRQRYQRNLRFYADEPQLRVGGPTWHWVREGILAGEQVLAGASDDTTPTLLIQAEEERVVDNRTHDRFCEIRAAAGYPCEGGKPLVIKGAYHEILF

Radius of gyration: 16.85 Å; Cα contacts (8 Å, |Δi|>4): 137; chains: 1; bounding box: 38×23×42 Å

Nearest PDB structures (foldseek):
  7rmc-assembly1_V  TM=2.450E-01  e=3.442E+00  Saccharomyces cerevisiae

InterPro domains:
  IPR022742 Alpha/beta hydrolase domain-containing protein 17C-like [PF12146] (15-119)
  IPR029058 Alpha/Beta hydrolase fold [G3DSA:3.40.50.1820] (8-119)
  IPR029058 Alpha/Beta hydrolase fold [SSF53474] (20-115)

Foldseek 3Di:
DDQDDPDDLPPDPPDQVNDQADPDPVVSVVVVVVCVVCVVVDDGDDDPVRVVVVVVVLVVLLVCLLVDQDAAAAAAEPSEDRDDQVSQQSSQVSNVVSVRHHVVSGHHYDYNGGNPNPD

pLDDT: mean 86.01, std 17.77, range [26.14, 98.19]

Solvent-accessible surface area (backbone atoms only — not comparable to full-atom values): 7163 Å² total; per-residue (Å²): 135,64,83,60,78,89,59,67,82,67,91,55,82,76,54,72,94,72,47,64,44,54,91,45,70,67,56,54,52,50,56,56,45,51,49,65,79,39,58,86,74,62,74,73,62,80,51,73,65,56,55,51,52,53,53,54,52,55,52,49,51,56,71,46,26,53,76,47,75,68,91,41,80,47,78,37,43,63,56,42,66,55,61,64,66,67,56,53,51,51,41,23,51,44,9,40,76,55,73,42,45,28,53,92,60,38,59,52,67,40,81,83,24,24,63,44,71,90,103

Organism: Salmonella enterica I (NCBI:txid59201)

Secondary structure (DSSP, 8-state):
------S-SSS----GGG-SS-S-HHHHHHHHHHHHH-GGG---PPPHHHHHHHHHHHHHHHHHTTT--S----EEETT-SSS-HHHHHHHHHHHHHTT-PPGGGS-EEETT--S-S--